Protein AF-A0A1H5F225-F1 (afdb_monomer_lite)

Foldseek 3Di:
DEPVVVVVCLVPPLLPAELVVLVVNQVVWWDFDQWWKWQAPDTGHSPPPLSLLSLLLVCVVVVHFLSSSLSNNHCCNPPVPPVCVPDPPPVNSVSCVPQPCVRMDTPDNGTDTDD

Sequence (115 aa):
MTLESFIKKLKNTPSQIVFSETISTIEALYNFNASAFTNGNLQNSKTENLGSSKVLAFGMKQQFTKEETLACFGQYYFKDVLENPNGTDHQNIRNFMNTGFEGVSFEDEVLTKKN

pLDDT: mean 97.61, std 2.46, range [78.12, 98.88]

Secondary structure (DSSP, 8-state):
--HHHHHHHHHH-GGG--HHHHHHHHHHHEEE----EEETTEEE-TTS-HHHHHHHHHHHHHT--HHHHHHTTTHIIIIIITS-TT--S-HHHHHHHHHGGGGEEESS--EEE--

Structure (mmCIF, N/CA/C/O backbone):
data_AF-A0A1H5F225-F1
#
_entry.id   AF-A0A1H5F225-F1
#
loop_
_atom_site.group_PDB
_atom_site.id
_atom_site.type_symbol
_atom_site.label_atom_id
_atom_site.label_alt_id
_atom_site.label_comp_id
_atom_site.label_asym_id
_atom_site.label_entity_id
_atom_site.label_seq_id
_atom_site.pdbx_PDB_ins_code
_atom_site.Cartn_x
_atom_site.Cartn_y
_atom_site.Cartn_z
_atom_site.occupancy
_atom_site.B_iso_or_equiv
_atom_site.auth_seq_id
_atom_site.auth_comp_id
_atom_site.auth_asym_id
_atom_site.auth_atom_id
_atom_site.pdbx_PDB_model_num
ATOM 1 N N . MET A 1 1 ? -7.253 -7.816 12.743 1.00 83.44 1 MET A N 1
ATOM 2 C CA . MET A 1 1 ? -6.766 -7.134 13.966 1.00 83.44 1 MET A CA 1
ATOM 3 C C . MET A 1 1 ? -7.395 -5.745 14.047 1.00 83.44 1 MET A C 1
ATOM 5 O O . MET A 1 1 ? -7.959 -5.318 13.046 1.00 83.44 1 MET A O 1
ATOM 9 N N . THR A 1 2 ? -7.375 -5.059 15.195 1.00 94.56 2 THR A N 1
ATOM 10 C CA . THR A 1 2 ? -7.884 -3.672 15.260 1.00 94.56 2 THR A CA 1
ATOM 11 C C . THR A 1 2 ? -6.920 -2.726 14.542 1.00 94.56 2 THR A C 1
ATOM 13 O O . THR A 1 2 ? -5.721 -3.012 14.484 1.00 94.56 2 THR A O 1
ATOM 16 N N . LEU A 1 3 ? -7.413 -1.588 14.040 1.00 96.38 3 LEU A N 1
ATOM 17 C CA . LEU A 1 3 ? -6.567 -0.579 13.388 1.00 96.38 3 LEU A CA 1
ATOM 18 C C . LEU A 1 3 ? -5.412 -0.130 14.294 1.00 96.38 3 LEU A C 1
ATOM 20 O O . LEU A 1 3 ? -4.268 -0.080 13.858 1.00 96.38 3 LEU A O 1
ATOM 24 N N . GLU A 1 4 ? -5.698 0.132 15.569 1.00 97.44 4 GLU A N 1
ATOM 25 C CA . GLU A 1 4 ? -4.688 0.541 16.548 1.00 97.44 4 GLU A CA 1
ATOM 26 C C . GLU A 1 4 ? -3.589 -0.518 16.710 1.00 97.44 4 GLU A C 1
ATOM 28 O O . GLU A 1 4 ? -2.401 -0.200 16.649 1.00 97.44 4 GLU A O 1
ATOM 33 N N . SER A 1 5 ? -3.971 -1.793 16.852 1.00 97.31 5 SER A N 1
ATOM 34 C CA . SER A 1 5 ? -3.000 -2.885 16.970 1.00 97.31 5 SER A CA 1
ATOM 35 C C . SER A 1 5 ? -2.154 -3.054 15.703 1.00 97.31 5 SER A C 1
ATOM 37 O O . SER A 1 5 ? -0.952 -3.303 15.809 1.00 97.31 5 SER A O 1
ATOM 39 N N . PHE A 1 6 ? -2.751 -2.844 14.523 1.00 98.31 6 PHE A N 1
ATOM 40 C CA . PHE A 1 6 ? -2.040 -2.868 13.247 1.00 98.31 6 PHE A CA 1
ATOM 41 C C . PHE A 1 6 ? -1.015 -1.739 13.173 1.00 98.31 6 PHE A C 1
ATOM 43 O O . PHE A 1 6 ? 0.159 -2.003 12.938 1.00 98.31 6 PHE A O 1
ATOM 50 N N . ILE A 1 7 ? -1.424 -0.497 13.456 1.00 98.19 7 ILE A N 1
ATOM 51 C CA . ILE A 1 7 ? -0.534 0.673 13.443 1.00 98.19 7 ILE A CA 1
ATOM 52 C C . ILE A 1 7 ? 0.604 0.497 14.453 1.00 98.19 7 ILE A C 1
ATOM 54 O O . ILE A 1 7 ? 1.759 0.786 14.145 1.00 98.19 7 ILE A O 1
ATOM 58 N N . LYS A 1 8 ? 0.313 -0.027 15.649 1.00 98.25 8 LYS A N 1
ATOM 59 C CA . LYS A 1 8 ? 1.341 -0.314 16.655 1.00 98.25 8 LYS A CA 1
ATOM 60 C C . LYS A 1 8 ? 2.358 -1.338 16.149 1.00 98.25 8 LYS A C 1
ATOM 62 O O . LYS A 1 8 ? 3.556 -1.148 16.354 1.00 98.25 8 LYS A O 1
ATOM 67 N N . LYS A 1 9 ? 1.906 -2.412 15.495 1.00 98.38 9 LYS A N 1
ATOM 68 C CA . LYS A 1 9 ? 2.795 -3.419 14.898 1.00 98.38 9 LYS A CA 1
ATOM 69 C C . LYS A 1 9 ? 3.606 -2.831 13.740 1.00 98.38 9 LYS A C 1
ATOM 71 O O . LYS A 1 9 ? 4.811 -3.054 13.687 1.00 98.38 9 LYS A O 1
ATOM 76 N N . LEU A 1 10 ? 2.969 -2.044 12.874 1.00 98.44 10 LEU A N 1
ATOM 77 C CA . LEU A 1 10 ? 3.597 -1.382 11.733 1.00 98.44 10 LEU A CA 1
ATOM 78 C C . LEU A 1 10 ? 4.741 -0.464 12.174 1.00 98.44 10 LEU A C 1
ATOM 80 O O . LEU A 1 10 ? 5.829 -0.535 11.616 1.00 98.44 10 LEU A O 1
ATOM 84 N N . LYS A 1 11 ? 4.521 0.348 13.214 1.00 97.88 11 LYS A N 1
ATOM 85 C CA . LYS A 1 11 ? 5.519 1.309 13.706 1.00 97.88 11 LYS A CA 1
ATOM 86 C C . LYS A 1 11 ? 6.665 0.666 14.482 1.00 97.88 11 LYS A C 1
ATOM 88 O O . LYS A 1 11 ? 7.797 1.120 14.378 1.00 97.88 11 LYS A O 1
ATOM 93 N N . ASN A 1 12 ? 6.387 -0.378 15.264 1.00 98.19 12 ASN A N 1
ATOM 94 C CA . ASN A 1 12 ? 7.396 -0.976 16.147 1.00 98.19 12 ASN A CA 1
ATOM 95 C C . ASN A 1 12 ? 8.162 -2.132 15.495 1.00 98.19 12 ASN A C 1
ATOM 97 O O . ASN A 1 12 ? 9.327 -2.358 15.805 1.00 98.19 12 ASN A O 1
ATOM 101 N N . THR A 1 13 ? 7.501 -2.896 14.628 1.00 98.00 13 THR A N 1
ATOM 102 C CA . THR A 1 13 ? 8.044 -4.115 14.017 1.00 98.00 13 THR A CA 1
ATOM 103 C C . THR A 1 13 ? 7.604 -4.227 12.549 1.00 98.00 13 THR A C 1
ATOM 105 O O . THR A 1 13 ? 6.921 -5.190 12.191 1.00 98.00 13 THR A O 1
ATOM 108 N N . PRO A 1 14 ? 7.955 -3.262 11.678 1.00 97.75 14 PRO A N 1
ATOM 109 C CA . PRO A 1 14 ? 7.451 -3.205 10.302 1.00 97.75 14 PRO A CA 1
ATOM 110 C C . PRO A 1 14 ? 7.780 -4.463 9.484 1.00 97.75 14 PRO A C 1
ATOM 112 O O . PRO A 1 14 ? 6.930 -4.954 8.749 1.00 97.75 14 PRO A O 1
ATOM 115 N N . SER A 1 15 ? 8.965 -5.052 9.672 1.00 97.12 15 SER A N 1
ATOM 116 C CA . SER A 1 15 ? 9.387 -6.286 8.987 1.00 97.12 15 SER A CA 1
ATOM 117 C C . SER A 1 15 ? 8.624 -7.548 9.410 1.00 97.12 15 SER A C 1
ATOM 119 O O . SER A 1 15 ? 8.763 -8.591 8.776 1.00 97.12 15 SER A O 1
ATOM 121 N N . GLN A 1 16 ? 7.815 -7.468 10.472 1.00 97.56 16 GLN A N 1
ATOM 122 C CA . GLN A 1 16 ? 6.952 -8.553 10.951 1.00 97.56 16 GLN A CA 1
ATOM 123 C C . GLN A 1 16 ? 5.521 -8.455 10.400 1.00 97.56 16 GLN A C 1
ATOM 125 O O . GLN A 1 16 ? 4.690 -9.314 10.708 1.00 97.56 16 GLN A O 1
ATOM 130 N N . ILE A 1 17 ? 5.194 -7.401 9.643 1.00 98.19 17 ILE A N 1
ATOM 131 C CA . ILE A 1 17 ? 3.911 -7.299 8.945 1.00 98.19 17 ILE A CA 1
ATOM 132 C C . ILE A 1 17 ? 3.869 -8.354 7.840 1.00 98.19 17 ILE A C 1
ATOM 134 O O . ILE A 1 17 ? 4.783 -8.460 7.024 1.00 98.19 17 ILE A O 1
ATOM 138 N N . VAL A 1 18 ? 2.786 -9.127 7.805 1.00 97.69 18 VAL A N 1
ATOM 139 C CA . VAL A 1 18 ? 2.510 -10.069 6.715 1.00 97.69 18 VAL A CA 1
ATOM 140 C C . VAL A 1 18 ? 1.424 -9.481 5.825 1.00 97.69 18 VAL A C 1
ATOM 142 O O . VAL A 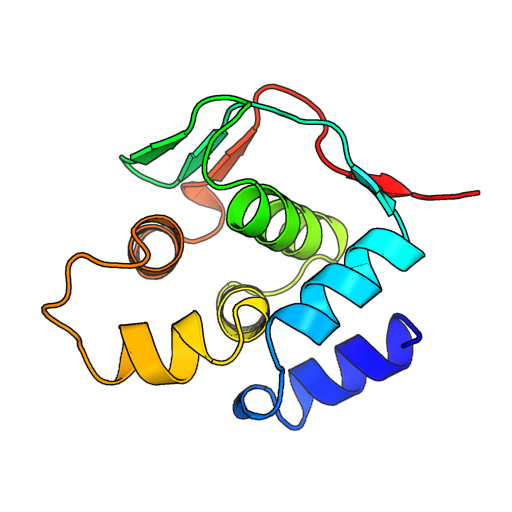1 18 ? 0.450 -8.912 6.316 1.00 97.69 18 VAL A O 1
ATOM 145 N N . PHE A 1 19 ? 1.546 -9.651 4.507 1.00 98.50 19 PHE A N 1
ATOM 146 C CA . PHE A 1 19 ? 0.611 -9.057 3.547 1.00 98.50 19 PHE A CA 1
ATOM 147 C C . PHE A 1 19 ? -0.862 -9.405 3.827 1.00 98.50 19 PHE A C 1
ATOM 149 O O . PHE A 1 19 ? -1.738 -8.545 3.740 1.00 98.50 19 PHE A O 1
ATOM 156 N N . SER A 1 20 ? -1.154 -10.652 4.210 1.00 98.25 20 SER A N 1
ATOM 157 C CA . SER A 1 20 ? -2.519 -11.077 4.539 1.00 98.25 20 SER A CA 1
ATOM 158 C C . SER A 1 20 ? -3.098 -10.354 5.757 1.00 98.25 20 SER A C 1
ATOM 160 O O . SER A 1 20 ? -4.309 -10.135 5.801 1.00 98.25 20 SER A O 1
ATOM 162 N N . GLU A 1 21 ? -2.274 -9.938 6.724 1.00 97.56 21 GLU A N 1
ATOM 163 C CA . GLU A 1 21 ? -2.728 -9.147 7.874 1.00 97.56 21 GLU A CA 1
ATOM 164 C C . GLU A 1 21 ? -3.153 -7.749 7.434 1.00 97.56 21 GLU A C 1
ATOM 166 O O . GLU A 1 21 ? -4.191 -7.257 7.884 1.00 97.56 21 GLU A O 1
ATOM 171 N N . THR A 1 22 ? -2.387 -7.131 6.529 1.00 98.56 22 THR A N 1
ATOM 172 C CA . THR A 1 22 ? -2.736 -5.846 5.916 1.00 98.56 22 THR A CA 1
ATOM 173 C C . THR A 1 22 ? -4.072 -5.953 5.193 1.00 98.56 22 THR A C 1
ATOM 175 O O . THR A 1 22 ? -4.993 -5.196 5.497 1.00 98.56 22 THR A O 1
ATOM 178 N N . ILE A 1 23 ? -4.221 -6.933 4.294 1.00 98.56 23 ILE A N 1
ATOM 179 C CA . ILE A 1 23 ? -5.465 -7.127 3.537 1.00 98.56 23 ILE A CA 1
ATOM 180 C C . ILE A 1 23 ? -6.650 -7.391 4.468 1.00 98.56 23 ILE A C 1
ATOM 182 O O . ILE A 1 23 ? -7.672 -6.721 4.348 1.00 98.56 23 ILE A O 1
ATOM 186 N N . SER A 1 24 ? -6.495 -8.278 5.453 1.00 98.25 24 SER A N 1
ATOM 187 C CA . SER A 1 24 ? -7.565 -8.580 6.414 1.00 98.25 24 SER A CA 1
ATOM 188 C C . SER A 1 24 ? -7.949 -7.358 7.253 1.00 98.25 24 SER A C 1
ATOM 190 O O . SER A 1 24 ? -9.115 -7.177 7.596 1.00 98.25 24 SER A O 1
ATOM 192 N N . THR A 1 25 ? -6.982 -6.502 7.597 1.00 98.31 25 THR A N 1
ATOM 193 C CA . THR A 1 25 ? -7.238 -5.257 8.338 1.00 98.31 25 THR A CA 1
ATOM 194 C C . THR A 1 25 ? -8.007 -4.259 7.478 1.00 98.31 25 THR A C 1
ATOM 196 O O . THR A 1 25 ? -8.985 -3.682 7.946 1.00 98.31 25 THR A O 1
ATOM 199 N N . ILE A 1 26 ? -7.625 -4.100 6.208 1.00 98.44 26 ILE A N 1
ATOM 200 C CA . ILE A 1 26 ? -8.348 -3.252 5.254 1.00 98.44 26 ILE A CA 1
ATOM 201 C C . ILE A 1 26 ? -9.782 -3.753 5.086 1.00 98.44 26 ILE A C 1
ATOM 203 O O . ILE A 1 26 ? -10.723 -2.980 5.235 1.00 98.44 26 ILE A O 1
ATOM 207 N N . GLU A 1 27 ? -9.964 -5.048 4.838 1.00 97.94 27 GLU A N 1
ATOM 208 C CA . GLU A 1 27 ? -11.280 -5.648 4.604 1.00 97.94 27 GLU A CA 1
ATOM 209 C C . GLU A 1 27 ? -12.177 -5.620 5.844 1.00 97.94 27 GLU A C 1
ATOM 211 O O . GLU A 1 27 ? -13.397 -5.540 5.713 1.00 97.94 27 GLU A O 1
ATOM 216 N N . ALA A 1 28 ? -11.611 -5.629 7.052 1.00 97.50 28 ALA A N 1
ATOM 217 C CA . ALA A 1 28 ? -12.381 -5.442 8.278 1.00 97.50 28 ALA A CA 1
ATOM 218 C C . ALA A 1 28 ? -12.895 -4.000 8.444 1.00 97.50 28 ALA A C 1
ATOM 220 O O . ALA A 1 28 ? -13.963 -3.798 9.016 1.00 97.50 28 ALA A O 1
ATOM 221 N N . LEU A 1 29 ? -12.158 -3.003 7.945 1.00 97.50 29 LEU A N 1
ATOM 222 C CA . LEU A 1 29 ? -12.412 -1.580 8.205 1.00 97.50 29 LEU A CA 1
ATOM 223 C C . LEU A 1 29 ? -13.096 -0.844 7.044 1.00 97.50 29 LEU A C 1
ATOM 225 O O . LEU A 1 29 ? -13.726 0.192 7.261 1.00 97.50 29 LEU A O 1
ATOM 229 N N . TYR A 1 30 ? -12.964 -1.354 5.820 1.00 98.38 30 TYR A N 1
ATOM 230 C CA . TYR A 1 30 ? -13.354 -0.661 4.596 1.00 98.38 30 TYR A CA 1
ATOM 231 C C . TYR A 1 30 ? -14.136 -1.562 3.645 1.00 98.38 30 TYR A C 1
ATOM 233 O O . TYR A 1 30 ? -13.898 -2.767 3.542 1.00 98.38 30 TYR A O 1
ATOM 241 N N . ASN A 1 31 ? -15.060 -0.948 2.913 1.00 98.38 31 ASN A N 1
ATOM 242 C CA . ASN A 1 31 ? -15.604 -1.484 1.677 1.00 98.38 31 ASN A CA 1
ATOM 243 C C . ASN A 1 31 ? -14.638 -1.130 0.541 1.00 98.38 31 ASN A C 1
ATOM 245 O O . ASN A 1 31 ? -14.227 0.025 0.422 1.00 98.38 31 ASN A O 1
ATOM 249 N N . PHE A 1 32 ? -14.264 -2.126 -0.261 1.00 98.25 32 PHE A N 1
ATOM 250 C CA . PHE A 1 32 ? -13.383 -1.948 -1.413 1.00 98.25 32 PHE A CA 1
ATOM 251 C C . PHE A 1 32 ? -14.205 -1.724 -2.681 1.00 98.25 32 PHE A C 1
ATOM 253 O O . PHE A 1 32 ? -15.093 -2.520 -2.987 1.00 98.25 32 PHE A O 1
ATOM 260 N N . ASN A 1 33 ? -13.860 -0.680 -3.424 1.00 97.44 33 ASN A N 1
ATOM 261 C CA . ASN A 1 33 ? -14.348 -0.407 -4.764 1.00 97.44 33 ASN A CA 1
ATOM 262 C C . ASN A 1 33 ? -13.176 -0.492 -5.752 1.00 97.44 33 ASN A C 1
ATOM 264 O O . ASN A 1 33 ? -12.118 0.100 -5.537 1.00 97.44 33 ASN A O 1
ATOM 268 N N . ALA A 1 34 ? -13.355 -1.264 -6.820 1.00 97.31 34 ALA A N 1
ATOM 269 C CA . ALA A 1 34 ? -12.330 -1.447 -7.836 1.00 97.31 34 ALA A CA 1
ATOM 270 C C . ALA A 1 34 ? -12.199 -0.178 -8.692 1.00 97.31 34 ALA A C 1
ATOM 272 O O . ALA A 1 34 ? -13.198 0.346 -9.174 1.00 97.31 34 ALA A O 1
ATOM 273 N N . SER A 1 35 ? -10.968 0.284 -8.895 1.00 98.00 35 SER A N 1
ATOM 274 C CA . SER A 1 35 ? -10.645 1.552 -9.555 1.00 98.00 35 SER A CA 1
ATOM 275 C C . SER A 1 35 ? -9.328 1.394 -10.308 1.00 98.00 35 SER A C 1
ATOM 277 O O . SER A 1 35 ? -8.420 0.707 -9.822 1.00 98.00 35 SER A O 1
ATOM 279 N N . ALA A 1 36 ? -9.233 1.977 -11.502 1.00 98.50 36 ALA A N 1
ATOM 280 C CA . ALA A 1 36 ? -7.960 2.069 -12.204 1.00 98.50 36 ALA A CA 1
ATOM 281 C C . ALA A 1 36 ? -7.054 3.093 -11.504 1.00 98.50 36 ALA A C 1
ATOM 283 O O . ALA A 1 36 ? -7.528 4.022 -10.843 1.00 98.50 36 ALA A O 1
ATOM 284 N N . PHE A 1 37 ? -5.738 2.897 -11.606 1.00 98.62 37 PHE A N 1
ATOM 285 C CA . PHE A 1 37 ? -4.788 3.786 -10.946 1.00 98.62 37 PHE A CA 1
ATOM 286 C C . PHE A 1 37 ? -3.421 3.827 -11.614 1.00 98.62 37 PHE A C 1
ATOM 288 O O . PHE A 1 37 ? -2.945 2.841 -12.189 1.00 98.62 37 PHE A O 1
ATOM 295 N N . THR A 1 38 ? -2.761 4.971 -11.480 1.00 98.62 38 THR A N 1
ATOM 296 C CA . THR A 1 38 ? -1.355 5.150 -11.834 1.00 98.62 38 THR A CA 1
ATOM 297 C C . THR A 1 38 ? -0.473 5.026 -10.599 1.00 98.62 38 THR A C 1
ATOM 299 O O . THR A 1 38 ? -0.900 5.298 -9.477 1.00 98.62 38 THR A O 1
ATOM 302 N N . ASN A 1 39 ? 0.760 4.571 -10.801 1.00 98.50 39 ASN A N 1
ATOM 303 C CA . ASN A 1 39 ? 1.805 4.516 -9.787 1.00 98.50 39 ASN A CA 1
ATOM 304 C C . ASN A 1 39 ? 3.156 4.772 -10.466 1.00 98.50 39 ASN A C 1
ATOM 306 O O . ASN A 1 39 ? 3.766 3.867 -11.039 1.00 98.50 39 ASN A O 1
ATOM 310 N N . GLY A 1 40 ? 3.570 6.036 -10.481 1.00 97.38 40 GLY A N 1
ATOM 311 C CA . GLY A 1 40 ? 4.655 6.513 -11.327 1.00 97.38 40 GLY A CA 1
ATOM 312 C C . G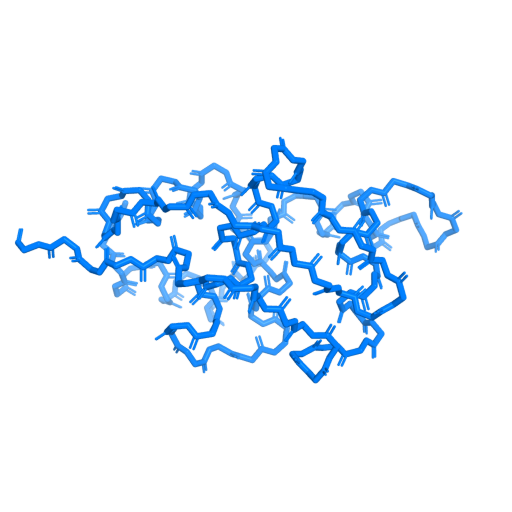LY A 1 40 ? 4.290 6.344 -12.801 1.00 97.38 40 GLY A C 1
ATOM 313 O O . GLY A 1 40 ? 3.250 6.820 -13.251 1.00 97.38 40 GLY A O 1
ATOM 314 N N . ASN A 1 41 ? 5.130 5.624 -13.544 1.00 94.81 41 ASN A N 1
ATOM 315 C CA . ASN A 1 41 ? 4.896 5.345 -14.965 1.00 94.81 41 ASN A CA 1
ATOM 316 C C . ASN A 1 41 ? 4.037 4.091 -15.202 1.00 94.81 41 ASN A C 1
ATOM 318 O O . ASN A 1 41 ? 3.725 3.770 -16.348 1.00 94.81 41 ASN A O 1
ATOM 322 N N . LEU A 1 42 ? 3.679 3.359 -14.142 1.00 97.94 42 LEU A N 1
ATOM 323 C CA . LEU A 1 42 ? 2.852 2.164 -14.246 1.00 97.94 42 LEU A CA 1
ATOM 324 C C . LEU A 1 42 ? 1.369 2.541 -14.256 1.00 97.94 42 LEU A C 1
ATOM 326 O O . LEU A 1 42 ? 0.892 3.230 -13.355 1.00 97.94 42 LEU A O 1
ATOM 330 N N . GLN A 1 43 ? 0.637 2.029 -15.242 1.00 98.25 43 GLN A N 1
ATOM 331 C CA . GLN A 1 43 ? -0.822 2.087 -15.297 1.00 98.25 43 GLN A CA 1
ATOM 332 C C . GLN A 1 43 ? -1.397 0.729 -14.902 1.00 98.25 43 GLN A C 1
ATOM 334 O O . GLN A 1 43 ? -0.897 -0.310 -15.331 1.00 98.25 43 GLN A O 1
ATOM 339 N N . ASN A 1 44 ? -2.447 0.739 -14.089 1.00 98.38 44 ASN A N 1
ATOM 340 C CA . ASN A 1 44 ? -3.145 -0.457 -13.641 1.00 98.38 44 ASN A CA 1
ATOM 341 C C . ASN A 1 44 ? -4.616 -0.329 -14.020 1.00 98.38 44 ASN A C 1
ATOM 343 O O . ASN A 1 44 ? -5.265 0.655 -13.655 1.00 98.38 44 ASN A O 1
ATOM 347 N N . SER A 1 45 ? -5.159 -1.328 -14.716 1.00 98.00 45 SER A N 1
ATOM 348 C CA . SER A 1 45 ? -6.598 -1.365 -14.971 1.00 98.00 45 SER A CA 1
ATOM 349 C C . SER A 1 45 ? -7.382 -1.658 -13.688 1.00 98.00 45 SER A C 1
ATOM 351 O O . SER A 1 45 ? -6.850 -2.190 -12.712 1.00 98.00 45 SER A O 1
ATOM 353 N N . LYS A 1 46 ? -8.692 -1.385 -13.708 1.00 96.81 46 LYS A N 1
ATOM 354 C CA . LYS A 1 46 ? -9.596 -1.617 -12.567 1.00 96.81 46 LYS A CA 1
ATOM 355 C C . LYS A 1 46 ? -9.613 -3.060 -12.039 1.00 96.81 46 LYS A C 1
ATOM 357 O O . LYS A 1 46 ? -10.110 -3.299 -10.946 1.00 96.81 46 LYS A O 1
ATOM 362 N N . THR A 1 47 ? -9.144 -4.032 -12.821 1.00 95.94 47 THR A N 1
ATOM 363 C CA . THR A 1 47 ? -9.132 -5.460 -12.461 1.00 95.94 47 THR A CA 1
ATOM 364 C C . THR A 1 47 ? -7.748 -5.989 -12.098 1.00 95.94 47 THR A C 1
ATOM 366 O O . THR A 1 47 ? -7.632 -7.129 -11.654 1.00 95.94 47 THR A O 1
ATOM 369 N N . GLU A 1 48 ? -6.696 -5.194 -12.273 1.00 96.12 48 GLU A N 1
ATOM 370 C CA . GLU A 1 48 ? -5.316 -5.612 -12.045 1.00 96.12 48 GLU A CA 1
ATOM 371 C C . GLU A 1 48 ? -4.790 -5.094 -10.712 1.00 96.12 48 GLU A C 1
ATOM 373 O O . GLU A 1 48 ? -5.187 -4.040 -10.221 1.00 96.12 48 GLU A O 1
ATOM 378 N N . ASN A 1 49 ? -3.857 -5.845 -10.122 1.00 97.38 49 ASN A N 1
ATOM 379 C CA . ASN A 1 49 ? -3.104 -5.409 -8.947 1.00 97.38 49 ASN A CA 1
ATOM 380 C C . ASN A 1 49 ? -3.994 -4.910 -7.792 1.00 97.38 49 ASN A C 1
ATOM 382 O O . ASN A 1 49 ? -3.629 -3.992 -7.056 1.00 97.38 49 ASN A O 1
ATOM 386 N N . LEU A 1 50 ? -5.150 -5.556 -7.595 1.00 98.06 50 LEU A N 1
ATOM 387 C CA . LEU A 1 50 ? -6.145 -5.181 -6.582 1.00 98.06 50 LEU A CA 1
ATOM 388 C C . LEU A 1 50 ? -5.554 -5.133 -5.166 1.00 98.06 50 LEU A C 1
ATOM 390 O O . LEU A 1 50 ? -5.943 -4.298 -4.354 1.00 98.06 50 LEU A O 1
ATOM 394 N N . GLY A 1 51 ? -4.582 -6.003 -4.873 1.00 98.31 51 GLY A N 1
ATOM 395 C CA . GLY A 1 51 ? -3.830 -5.965 -3.619 1.00 98.31 51 GLY A CA 1
ATOM 396 C C . GLY A 1 51 ? -3.042 -4.664 -3.445 1.00 98.31 51 GLY A C 1
ATOM 397 O O . GLY A 1 51 ? -3.133 -4.033 -2.396 1.00 98.31 51 GLY A O 1
ATOM 398 N N . SER A 1 52 ? -2.325 -4.220 -4.481 1.00 98.50 52 SER A N 1
ATOM 399 C CA . SER A 1 52 ? -1.615 -2.937 -4.472 1.00 98.50 52 SER A CA 1
ATOM 400 C C . SER A 1 52 ? -2.575 -1.758 -4.377 1.00 98.50 52 SER A C 1
ATOM 402 O O . SER A 1 52 ? -2.335 -0.869 -3.568 1.00 98.50 52 SER A O 1
ATOM 404 N N . SER A 1 53 ? -3.686 -1.788 -5.121 1.00 98.56 53 SER A N 1
ATOM 405 C CA . SER A 1 53 ? -4.742 -0.771 -5.039 1.00 98.56 53 SER A CA 1
ATOM 406 C C . SER A 1 53 ? -5.241 -0.600 -3.595 1.00 98.56 53 SER A C 1
ATOM 408 O O . SER A 1 53 ? -5.206 0.506 -3.053 1.00 98.56 53 SER A O 1
ATOM 410 N N . LYS A 1 54 ? -5.576 -1.709 -2.914 1.00 98.81 54 LYS A N 1
ATOM 411 C CA . LYS A 1 54 ? -5.975 -1.710 -1.495 1.00 98.81 54 LYS A CA 1
ATOM 412 C C . LYS A 1 54 ? -4.903 -1.105 -0.584 1.00 98.81 54 LYS A C 1
ATOM 414 O O . LYS A 1 54 ? -5.226 -0.243 0.228 1.00 98.81 54 LYS A O 1
ATOM 419 N N . VAL A 1 55 ? -3.647 -1.548 -0.692 1.00 98.81 55 VAL A N 1
ATOM 420 C CA . VAL A 1 55 ? -2.564 -1.098 0.205 1.00 98.81 55 VAL A CA 1
ATOM 421 C C . VAL A 1 55 ? -2.239 0.383 0.012 1.00 98.81 55 VAL A C 1
ATOM 423 O O . VAL A 1 55 ? -2.133 1.110 0.997 1.00 98.81 55 VAL A O 1
ATOM 426 N N . LEU A 1 56 ? -2.130 0.847 -1.234 1.00 98.81 56 LEU A N 1
ATOM 427 C CA . LEU A 1 56 ? -1.830 2.248 -1.538 1.00 98.81 56 LEU A CA 1
ATOM 428 C C . LEU A 1 56 ? -2.961 3.171 -1.066 1.00 98.81 56 LEU A C 1
ATOM 430 O O . LEU A 1 56 ? -2.702 4.164 -0.385 1.00 98.81 56 LEU A O 1
ATOM 434 N N . ALA A 1 57 ? -4.217 2.807 -1.342 1.00 98.75 57 ALA A N 1
ATOM 435 C CA . ALA A 1 57 ? -5.372 3.554 -0.854 1.00 98.75 57 ALA A CA 1
ATOM 436 C C . ALA A 1 57 ? -5.451 3.555 0.681 1.00 98.75 57 ALA A C 1
ATOM 438 O O . ALA A 1 57 ? -5.798 4.570 1.286 1.00 98.75 57 ALA A O 1
ATOM 439 N N . PHE A 1 58 ? -5.105 2.440 1.331 1.00 98.75 58 PHE A N 1
ATOM 440 C CA . PHE A 1 58 ? -5.065 2.358 2.788 1.00 98.75 58 PHE A CA 1
ATOM 441 C C . PHE A 1 58 ? -3.991 3.273 3.380 1.00 98.75 58 PHE A C 1
ATOM 443 O O . PHE A 1 58 ? -4.293 4.021 4.309 1.00 98.75 58 PHE A O 1
ATOM 450 N N . GLY A 1 59 ? -2.788 3.287 2.798 1.00 98.69 59 GLY A N 1
ATOM 451 C CA . GLY A 1 59 ? -1.718 4.210 3.179 1.00 98.69 59 GLY A CA 1
ATOM 452 C C . GLY A 1 59 ? -2.156 5.673 3.098 1.00 98.69 59 GLY A C 1
ATOM 453 O O . GLY A 1 59 ? -1.971 6.419 4.057 1.00 98.69 59 GLY A O 1
ATOM 454 N N . MET A 1 60 ? -2.845 6.058 2.017 1.00 98.38 60 MET A N 1
ATOM 455 C CA . MET A 1 60 ? -3.417 7.404 1.875 1.00 98.38 60 MET A CA 1
ATOM 456 C C . MET A 1 60 ? -4.479 7.705 2.944 1.00 98.38 60 MET A C 1
ATOM 458 O O . MET A 1 60 ? -4.423 8.745 3.597 1.00 98.38 60 MET A O 1
ATOM 462 N N . LYS A 1 61 ? -5.444 6.798 3.162 1.00 97.81 61 LYS A N 1
ATOM 463 C CA . LYS A 1 61 ? -6.536 6.994 4.138 1.00 97.81 61 LYS A CA 1
ATOM 464 C C . LYS A 1 61 ? -6.031 7.107 5.576 1.00 97.81 61 LYS A C 1
ATOM 466 O O . LYS A 1 61 ? -6.647 7.815 6.368 1.00 97.81 61 LYS A O 1
ATOM 471 N N . GLN A 1 62 ? -4.949 6.408 5.908 1.00 98.06 62 GLN A N 1
ATOM 472 C CA . GLN A 1 62 ? -4.331 6.445 7.234 1.00 98.06 62 GLN A CA 1
ATOM 473 C C . GLN A 1 62 ? -3.242 7.511 7.380 1.00 98.06 62 GLN A C 1
ATOM 475 O O . GLN A 1 62 ? -2.703 7.663 8.473 1.00 98.06 62 GLN A O 1
ATOM 480 N N . GLN A 1 63 ? -2.930 8.248 6.308 1.00 98.00 63 GLN A N 1
ATOM 481 C CA . GLN A 1 63 ? -1.839 9.228 6.272 1.00 98.00 63 GLN A CA 1
ATOM 482 C C . GLN A 1 63 ? -0.490 8.615 6.675 1.00 98.00 63 GLN A C 1
ATOM 484 O O . GLN A 1 63 ? 0.301 9.222 7.397 1.00 98.00 63 GLN A O 1
ATOM 489 N N . PHE A 1 64 ? -0.245 7.384 6.231 1.00 98.62 64 PHE A N 1
ATOM 490 C CA . PHE A 1 64 ? 1.028 6.712 6.453 1.00 98.62 64 PHE A CA 1
ATOM 491 C C . PHE A 1 64 ? 2.148 7.372 5.662 1.00 98.62 64 PHE A C 1
ATOM 493 O O . PHE A 1 64 ? 1.925 7.979 4.613 1.00 98.62 64 PHE A O 1
ATOM 500 N N . THR A 1 65 ? 3.378 7.197 6.136 1.00 98.75 65 THR A N 1
ATOM 501 C CA . THR A 1 65 ? 4.551 7.528 5.330 1.00 98.75 65 THR A CA 1
ATOM 502 C C . THR A 1 65 ? 4.707 6.549 4.165 1.00 98.75 65 THR A C 1
ATOM 504 O O . THR A 1 65 ? 4.056 5.496 4.078 1.00 98.75 65 THR A O 1
ATOM 507 N N . LYS A 1 66 ? 5.613 6.889 3.247 1.00 98.62 66 LYS A N 1
ATOM 508 C CA . LYS A 1 66 ? 6.016 6.006 2.153 1.00 98.62 66 LYS A CA 1
ATOM 509 C C . LYS A 1 66 ? 6.550 4.675 2.689 1.00 98.62 66 LYS A C 1
ATOM 511 O O . LYS A 1 66 ? 6.145 3.618 2.216 1.00 98.62 66 LYS A O 1
ATOM 516 N N . GLU A 1 67 ? 7.406 4.716 3.703 1.00 98.62 67 GLU A N 1
ATOM 517 C CA . GLU A 1 67 ? 8.043 3.544 4.310 1.00 98.62 67 GLU A CA 1
ATOM 518 C C . GLU A 1 67 ? 7.027 2.673 5.053 1.00 98.62 67 GLU A C 1
ATOM 520 O O . GLU A 1 67 ? 7.047 1.451 4.919 1.00 98.62 67 GLU A O 1
ATOM 525 N N . GLU A 1 68 ? 6.095 3.290 5.783 1.00 98.81 68 GLU A N 1
ATOM 526 C CA . GLU A 1 68 ? 4.986 2.591 6.440 1.00 98.81 68 GLU A CA 1
ATOM 527 C C . GLU A 1 68 ? 4.086 1.886 5.410 1.00 98.81 68 GLU A C 1
ATOM 529 O O . GLU A 1 68 ? 3.705 0.728 5.584 1.00 98.81 68 GLU A O 1
ATOM 534 N N . THR A 1 69 ? 3.798 2.538 4.285 1.00 98.88 69 THR A N 1
ATOM 535 C CA . THR A 1 69 ? 2.991 1.944 3.207 1.00 98.88 69 THR A CA 1
ATOM 536 C C . THR A 1 69 ? 3.737 0.821 2.485 1.00 98.88 69 THR A C 1
ATOM 538 O O . THR A 1 69 ? 3.143 -0.211 2.180 1.00 98.88 69 THR A O 1
ATOM 541 N N . LEU A 1 70 ? 5.049 0.960 2.269 1.00 98.88 70 LEU A N 1
ATOM 542 C CA . LEU A 1 70 ? 5.889 -0.119 1.740 1.00 98.88 70 LEU A CA 1
ATOM 543 C C . LEU A 1 70 ? 5.904 -1.329 2.683 1.00 98.88 70 LEU A C 1
ATOM 545 O O . LEU A 1 70 ? 5.705 -2.459 2.241 1.00 98.88 70 LEU A O 1
ATOM 549 N N . ALA A 1 71 ? 6.039 -1.101 3.990 1.00 98.81 71 ALA A N 1
ATOM 550 C CA . ALA A 1 71 ? 5.992 -2.165 4.988 1.00 98.81 71 ALA A CA 1
ATOM 551 C C . ALA A 1 71 ? 4.638 -2.899 5.018 1.00 98.81 71 ALA A C 1
ATOM 553 O O . ALA A 1 71 ? 4.599 -4.096 5.300 1.00 98.81 71 ALA A O 1
ATOM 554 N N . CYS A 1 72 ? 3.537 -2.237 4.647 1.00 98.81 72 CYS A N 1
ATOM 555 C CA . CYS A 1 72 ? 2.222 -2.873 4.526 1.00 98.81 72 CYS A CA 1
ATOM 556 C C . CYS A 1 72 ? 2.160 -3.961 3.433 1.00 98.81 72 CYS A C 1
ATOM 558 O O . CYS A 1 72 ? 1.294 -4.836 3.503 1.00 98.81 72 CYS A O 1
ATOM 560 N N . PHE A 1 73 ? 3.083 -3.971 2.462 1.00 98.75 73 PHE A N 1
ATOM 561 C CA . PHE A 1 73 ? 3.226 -5.080 1.508 1.00 98.75 73 PHE A CA 1
ATOM 562 C C . PHE A 1 73 ? 3.868 -6.340 2.121 1.00 98.75 73 PHE A C 1
ATOM 564 O O . PHE A 1 73 ? 3.868 -7.399 1.490 1.00 98.75 73 PHE A O 1
ATOM 571 N N . GLY A 1 74 ? 4.383 -6.252 3.351 1.00 98.56 74 GLY A N 1
ATOM 572 C CA . GLY A 1 74 ? 4.914 -7.374 4.116 1.00 98.56 74 GLY A CA 1
ATOM 573 C C . GLY A 1 74 ? 6.055 -8.092 3.403 1.00 98.56 74 GLY A C 1
ATOM 574 O O . GLY A 1 74 ? 7.006 -7.464 2.934 1.00 98.56 74 GLY A O 1
ATOM 575 N N . GLN A 1 75 ? 5.952 -9.420 3.299 1.00 98.38 75 GLN A N 1
ATOM 576 C CA . GLN A 1 75 ? 6.998 -10.253 2.706 1.00 98.38 75 GLN A CA 1
ATOM 577 C C . GLN A 1 75 ? 7.330 -9.883 1.251 1.00 98.38 75 GLN A C 1
ATOM 579 O O . GLN A 1 75 ? 8.486 -10.012 0.869 1.00 98.38 75 GLN A O 1
ATOM 584 N N . TYR A 1 76 ? 6.376 -9.361 0.470 1.00 98.56 76 TYR A N 1
ATOM 585 C CA . TYR A 1 76 ? 6.641 -8.951 -0.915 1.00 98.56 76 TYR A CA 1
ATOM 586 C C . TYR A 1 76 ? 7.580 -7.744 -0.995 1.00 98.56 76 TYR A C 1
ATOM 588 O O . TYR A 1 76 ? 8.399 -7.652 -1.900 1.00 98.56 76 TYR A O 1
ATOM 596 N N . TYR A 1 77 ? 7.500 -6.824 -0.032 1.00 98.62 77 TYR A N 1
ATOM 597 C CA . TYR A 1 77 ? 8.453 -5.722 0.041 1.00 98.62 77 TYR A CA 1
ATOM 598 C C . TYR A 1 77 ? 9.776 -6.186 0.653 1.00 98.62 77 TYR A C 1
ATOM 600 O O . TYR A 1 77 ? 10.821 -6.061 0.022 1.00 98.62 77 TYR A O 1
ATOM 608 N N . PHE A 1 78 ? 9.734 -6.757 1.860 1.00 98.25 78 PHE A N 1
ATOM 609 C CA . PHE A 1 78 ? 10.951 -7.035 2.625 1.00 98.25 78 PHE A CA 1
ATOM 610 C C . PHE A 1 78 ? 11.816 -8.164 2.066 1.00 98.25 78 PHE A C 1
ATOM 612 O O . PHE A 1 78 ? 13.024 -8.113 2.263 1.00 98.25 78 PHE A O 1
ATOM 619 N N . LYS A 1 79 ? 11.221 -9.164 1.407 1.00 97.12 79 LYS A N 1
ATOM 620 C CA . LYS A 1 79 ? 11.954 -10.301 0.841 1.00 97.12 79 LYS A CA 1
ATOM 621 C C . LYS A 1 79 ? 12.065 -10.149 -0.665 1.00 97.12 79 LYS A C 1
ATOM 623 O O . LYS A 1 79 ? 13.137 -9.840 -1.168 1.00 97.12 79 LYS A O 1
ATOM 628 N N . ASP A 1 80 ? 10.945 -10.270 -1.371 1.00 98.12 80 ASP A N 1
ATOM 629 C CA . ASP A 1 80 ? 10.956 -10.375 -2.831 1.00 98.12 80 ASP A CA 1
ATOM 630 C C . ASP A 1 80 ? 11.564 -9.135 -3.505 1.00 98.12 80 ASP A C 1
ATOM 632 O O . ASP A 1 80 ? 12.351 -9.267 -4.437 1.00 98.12 80 ASP A O 1
ATOM 636 N N . VAL A 1 81 ? 11.258 -7.924 -3.023 1.00 98.19 81 VAL A N 1
ATOM 637 C CA . VAL A 1 81 ? 11.768 -6.687 -3.634 1.00 98.19 81 VAL A CA 1
ATOM 638 C C . VAL A 1 81 ? 13.125 -6.259 -3.078 1.00 98.19 81 VAL A C 1
ATOM 640 O O . VAL A 1 81 ? 14.040 -6.009 -3.866 1.00 98.19 81 VAL A O 1
ATOM 643 N N . LEU A 1 82 ? 13.278 -6.155 -1.752 1.00 97.88 82 LEU A N 1
ATOM 644 C CA . LEU A 1 82 ? 14.519 -5.645 -1.152 1.00 97.88 82 LEU A CA 1
ATOM 645 C C . LEU A 1 82 ? 15.708 -6.6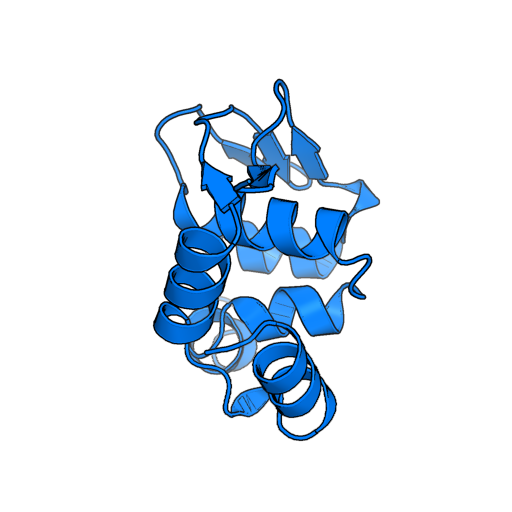02 -1.307 1.00 97.88 82 LEU A C 1
ATOM 647 O O . LEU A 1 82 ? 16.829 -6.131 -1.498 1.00 97.88 82 LEU A O 1
ATOM 651 N N . GLU A 1 83 ? 15.492 -7.920 -1.263 1.00 97.88 83 GLU A N 1
ATOM 652 C CA . GLU A 1 83 ? 16.573 -8.902 -1.445 1.00 97.88 83 GLU A CA 1
ATOM 653 C C . GLU A 1 83 ? 16.885 -9.158 -2.932 1.00 97.88 83 GLU A C 1
ATOM 655 O O . GLU A 1 83 ? 17.918 -9.743 -3.255 1.00 97.88 83 GLU A O 1
ATOM 660 N N . ASN A 1 84 ? 16.040 -8.672 -3.852 1.00 97.31 84 ASN A N 1
ATOM 661 C CA . ASN A 1 84 ? 16.241 -8.772 -5.297 1.00 97.31 84 ASN A CA 1
ATOM 662 C C . ASN A 1 84 ? 16.168 -7.388 -5.979 1.00 97.31 84 ASN A C 1
ATOM 664 O O . ASN A 1 84 ? 15.181 -7.061 -6.654 1.00 97.31 84 ASN A O 1
ATOM 668 N N . PRO A 1 85 ? 17.214 -6.551 -5.852 1.00 94.50 85 PRO A N 1
ATOM 669 C CA . PRO A 1 85 ? 17.199 -5.176 -6.359 1.00 94.50 85 PRO A CA 1
ATOM 670 C C . PRO A 1 85 ? 17.044 -5.082 -7.885 1.00 94.50 85 PRO A C 1
ATOM 672 O O . PRO A 1 85 ? 16.482 -4.107 -8.376 1.00 94.50 85 PRO A O 1
ATOM 675 N N . ASN A 1 86 ? 17.470 -6.109 -8.627 1.00 94.56 86 ASN A N 1
ATOM 676 C CA . ASN A 1 86 ? 17.384 -6.163 -10.091 1.00 94.56 86 ASN A CA 1
ATOM 677 C C . ASN A 1 86 ? 16.146 -6.929 -10.601 1.00 94.56 86 ASN A C 1
ATOM 679 O O . ASN A 1 86 ? 16.047 -7.216 -11.794 1.00 94.56 86 ASN A O 1
ATOM 683 N N . GLY A 1 87 ? 15.226 -7.305 -9.708 1.00 94.88 87 GLY A N 1
ATOM 684 C CA . GLY A 1 87 ? 14.010 -8.030 -10.062 1.00 94.88 87 GLY A CA 1
ATOM 685 C C . GLY A 1 87 ? 13.005 -7.187 -10.849 1.00 94.88 87 GLY A C 1
ATOM 686 O O . GLY A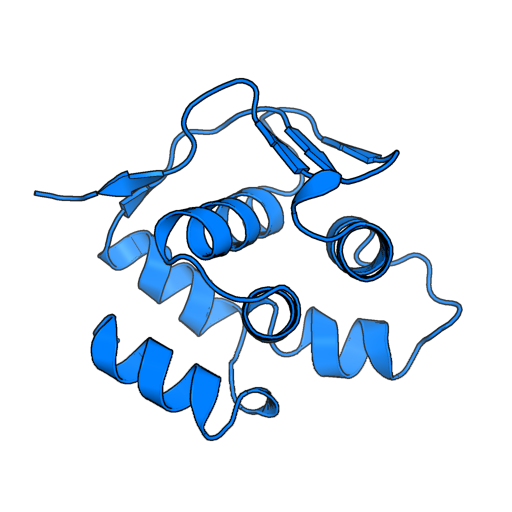 1 87 ? 12.980 -5.958 -10.773 1.00 94.88 87 GLY A O 1
ATOM 687 N N . THR A 1 88 ? 12.146 -7.875 -11.599 1.00 95.25 88 THR A N 1
ATOM 688 C CA . THR A 1 88 ? 11.051 -7.286 -12.390 1.00 95.25 88 THR A CA 1
ATOM 689 C C . THR A 1 88 ? 9.666 -7.696 -11.880 1.00 95.25 88 THR A C 1
ATOM 691 O O . THR A 1 88 ? 8.646 -7.386 -12.493 1.00 95.25 88 THR A O 1
ATOM 694 N N . ASP A 1 89 ? 9.607 -8.364 -10.736 1.00 96.38 89 ASP A N 1
ATOM 695 C CA . ASP A 1 89 ? 8.397 -8.662 -9.981 1.00 96.38 89 ASP A CA 1
ATOM 696 C C . ASP A 1 89 ? 7.874 -7.430 -9.225 1.00 96.38 89 ASP A C 1
ATOM 698 O O . ASP A 1 89 ? 8.562 -6.419 -9.079 1.00 96.38 89 ASP A O 1
ATOM 702 N N . HIS A 1 90 ? 6.627 -7.508 -8.751 1.00 97.38 90 HIS A N 1
ATOM 703 C CA . HIS A 1 90 ? 6.015 -6.510 -7.862 1.00 97.38 90 HIS A CA 1
ATOM 704 C C . HIS A 1 90 ? 6.163 -5.053 -8.333 1.00 97.38 90 HIS A C 1
ATOM 706 O O . HIS A 1 90 ? 6.513 -4.159 -7.559 1.00 97.38 90 HIS A O 1
ATOM 712 N N . GLN A 1 91 ? 5.862 -4.792 -9.608 1.00 98.12 91 GLN A N 1
ATOM 713 C CA . GLN A 1 91 ? 6.079 -3.488 -10.252 1.00 98.12 91 GLN A CA 1
ATOM 714 C C . GLN A 1 91 ? 5.464 -2.301 -9.495 1.00 98.12 91 GLN A C 1
ATOM 716 O O . GLN A 1 91 ? 6.061 -1.227 -9.464 1.00 98.12 91 GLN A O 1
ATOM 721 N N . ASN A 1 92 ? 4.322 -2.482 -8.823 1.00 98.50 92 ASN A N 1
ATOM 722 C CA . ASN A 1 92 ? 3.733 -1.434 -7.985 1.00 98.50 92 ASN A CA 1
ATOM 723 C C . ASN A 1 92 ? 4.590 -1.087 -6.758 1.00 98.50 92 ASN A C 1
ATOM 725 O O . ASN A 1 92 ? 4.727 0.088 -6.428 1.00 98.50 92 ASN A O 1
ATOM 729 N N . ILE A 1 93 ? 5.190 -2.076 -6.094 1.00 98.56 93 ILE A N 1
ATOM 730 C CA . ILE A 1 93 ? 6.078 -1.828 -4.949 1.00 98.56 93 ILE A CA 1
ATOM 731 C C . ILE A 1 93 ? 7.314 -1.070 -5.436 1.00 98.56 93 ILE A C 1
ATOM 733 O O . ILE A 1 93 ? 7.656 -0.026 -4.888 1.00 98.56 93 ILE A O 1
ATOM 737 N N . ARG A 1 94 ? 7.934 -1.544 -6.524 1.00 98.38 94 ARG A N 1
ATOM 738 C CA . ARG A 1 94 ? 9.146 -0.941 -7.098 1.00 98.38 94 ARG A CA 1
ATOM 739 C C . ARG A 1 94 ? 8.917 0.488 -7.599 1.00 98.38 94 ARG A C 1
ATOM 741 O O . ARG A 1 94 ? 9.736 1.360 -7.329 1.00 98.38 94 ARG A O 1
ATOM 748 N N . ASN A 1 95 ? 7.800 0.759 -8.277 1.00 98.31 95 ASN A N 1
ATOM 749 C CA . ASN A 1 95 ? 7.456 2.126 -8.687 1.00 98.31 95 ASN A CA 1
ATOM 750 C C . ASN A 1 95 ? 7.210 3.023 -7.470 1.00 98.31 95 ASN A C 1
ATOM 752 O O . ASN A 1 95 ? 7.788 4.106 -7.383 1.00 98.31 95 ASN A O 1
ATOM 756 N N . PHE A 1 96 ? 6.455 2.537 -6.481 1.00 98.69 96 PHE A N 1
ATOM 757 C CA . PHE A 1 96 ? 6.154 3.311 -5.280 1.00 98.69 96 PHE A CA 1
ATOM 758 C C . PHE A 1 96 ? 7.410 3.621 -4.450 1.00 98.69 96 PHE A C 1
ATOM 760 O O . PHE A 1 96 ? 7.520 4.711 -3.892 1.00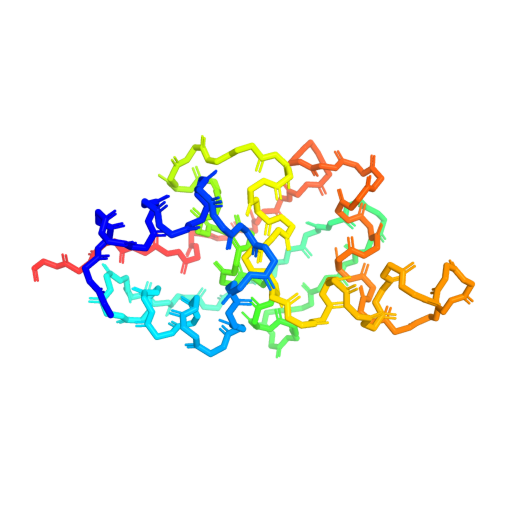 98.69 96 PHE A O 1
ATOM 767 N N . MET A 1 97 ? 8.409 2.729 -4.424 1.00 98.19 97 MET A N 1
ATOM 768 C CA . MET A 1 97 ? 9.728 3.006 -3.835 1.00 98.19 97 MET A CA 1
ATOM 769 C C . MET A 1 97 ? 10.441 4.196 -4.484 1.00 98.19 97 MET A C 1
ATOM 771 O O . MET A 1 97 ? 11.216 4.865 -3.804 1.00 98.19 97 MET A O 1
ATOM 775 N N . ASN A 1 98 ? 10.173 4.503 -5.751 1.00 97.62 98 ASN A N 1
ATOM 776 C CA . ASN A 1 98 ? 10.790 5.631 -6.446 1.00 97.62 98 ASN A CA 1
ATOM 777 C C . ASN A 1 98 ? 9.962 6.905 -6.275 1.00 97.62 98 ASN A C 1
ATOM 779 O O . ASN A 1 98 ? 10.485 7.918 -5.819 1.00 97.62 98 ASN A O 1
ATOM 783 N N . THR A 1 99 ? 8.663 6.846 -6.565 1.00 98.06 99 THR A N 1
ATOM 784 C CA . THR A 1 99 ? 7.815 8.045 -6.672 1.00 98.06 99 THR A 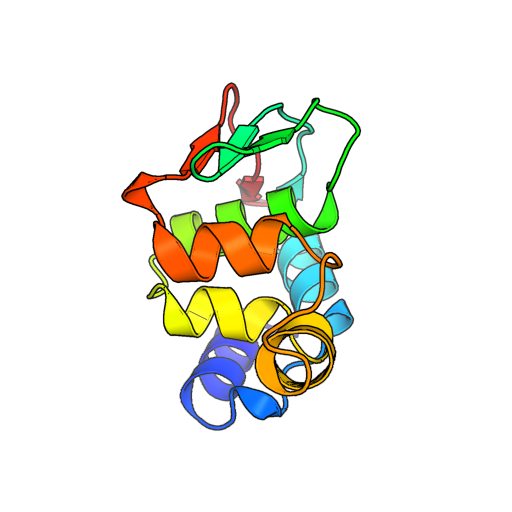CA 1
ATOM 785 C C . THR A 1 99 ? 7.038 8.382 -5.403 1.00 98.06 99 THR A C 1
ATOM 787 O O . THR A 1 99 ? 6.589 9.511 -5.243 1.00 98.06 99 THR A O 1
ATOM 790 N N . GLY A 1 100 ? 6.852 7.423 -4.492 1.00 98.38 100 GLY A N 1
ATOM 791 C CA . GLY A 1 100 ? 5.962 7.589 -3.343 1.00 98.38 100 GLY A CA 1
ATOM 792 C C . GLY A 1 100 ? 4.532 7.952 -3.759 1.00 98.38 100 GLY A C 1
ATOM 793 O O . GLY A 1 100 ? 4.098 7.654 -4.875 1.00 98.38 100 GLY A O 1
ATOM 794 N N . PHE A 1 101 ? 3.799 8.608 -2.856 1.00 98.38 101 PHE A N 1
ATOM 795 C CA . PHE A 1 101 ? 2.402 8.993 -3.084 1.00 98.38 101 PHE A CA 1
ATOM 796 C C . PHE A 1 101 ? 2.212 10.017 -4.203 1.00 98.38 101 PHE A C 1
ATOM 798 O O . PHE A 1 101 ? 1.152 10.019 -4.816 1.00 98.38 101 PHE A O 1
ATOM 805 N N . GLU A 1 102 ? 3.220 10.834 -4.514 1.00 97.81 102 GLU A N 1
ATOM 806 C CA . GLU A 1 102 ? 3.156 11.800 -5.622 1.00 97.81 102 GLU A CA 1
ATOM 807 C C . GLU A 1 102 ? 2.973 11.113 -6.982 1.00 97.81 102 GLU A C 1
ATOM 809 O O . GLU A 1 102 ? 2.394 11.689 -7.897 1.00 97.81 102 GLU A O 1
ATOM 814 N N . GLY A 1 103 ? 3.431 9.863 -7.109 1.00 97.81 103 GLY A N 1
ATOM 815 C CA . GLY A 1 103 ? 3.216 9.058 -8.308 1.00 97.81 103 GLY A CA 1
ATOM 816 C C . GLY A 1 103 ? 1.885 8.310 -8.337 1.00 97.81 103 GLY A C 1
ATOM 817 O O . GLY A 1 103 ? 1.602 7.676 -9.349 1.00 97.81 103 GLY A O 1
ATOM 818 N N . VAL A 1 104 ? 1.094 8.320 -7.259 1.00 98.50 104 VAL A N 1
ATOM 819 C CA . VAL A 1 104 ? -0.127 7.512 -7.162 1.00 98.50 104 VAL A CA 1
ATOM 820 C C . VAL A 1 104 ? -1.363 8.369 -7.398 1.00 98.50 104 VAL A C 1
ATOM 822 O O . VAL A 1 104 ? -1.620 9.318 -6.661 1.00 98.50 104 VAL A O 1
ATOM 825 N N . SER A 1 105 ? -2.175 7.990 -8.383 1.00 98.44 105 SER A N 1
ATOM 826 C CA . SER A 1 105 ? -3.463 8.629 -8.659 1.00 98.44 105 SER A CA 1
ATOM 827 C C . SER A 1 105 ? -4.523 7.578 -8.962 1.00 98.44 105 SER A C 1
ATOM 829 O O . SER A 1 105 ? -4.285 6.673 -9.758 1.00 98.44 105 SER A O 1
ATOM 831 N N . PHE A 1 106 ? -5.681 7.689 -8.315 1.00 98.50 106 PHE A N 1
ATOM 832 C CA . PHE A 1 106 ? -6.833 6.811 -8.522 1.00 98.50 106 PHE A CA 1
ATOM 833 C C . PHE A 1 106 ? -7.907 7.543 -9.325 1.00 98.50 106 PHE A C 1
ATOM 835 O O . PHE A 1 106 ? -8.140 8.727 -9.081 1.00 98.50 106 PHE A O 1
ATOM 842 N N . GLU A 1 107 ? -8.577 6.839 -10.239 1.00 98.25 107 GLU A N 1
ATOM 843 C CA . GLU A 1 107 ? -9.708 7.406 -10.991 1.00 98.25 107 GLU A CA 1
ATOM 844 C C . GLU A 1 107 ? -10.947 7.586 -10.097 1.00 98.25 107 GLU A C 1
ATOM 846 O O . GLU A 1 107 ? -11.590 8.633 -10.124 1.00 98.25 107 GLU A O 1
ATOM 851 N N . ASP A 1 108 ? -11.225 6.596 -9.247 1.00 97.69 108 ASP A N 1
ATOM 852 C CA . ASP A 1 108 ? -12.351 6.572 -8.306 1.00 97.69 108 ASP A CA 1
ATOM 853 C C . ASP A 1 108 ? -11.912 6.374 -6.844 1.00 97.69 108 ASP A C 1
ATOM 855 O O . ASP A 1 108 ? -10.808 5.895 -6.560 1.00 97.69 108 ASP A O 1
ATOM 859 N N . GLU A 1 109 ? -12.814 6.651 -5.891 1.00 97.25 109 GLU A N 1
ATOM 860 C CA . GLU A 1 109 ? -12.603 6.300 -4.481 1.00 97.25 109 GLU A CA 1
ATOM 861 C C . GLU A 1 109 ? -12.521 4.771 -4.302 1.00 97.25 109 GLU A C 1
ATOM 863 O O . GLU A 1 109 ? -13.464 4.037 -4.600 1.00 97.25 109 GLU A O 1
ATOM 868 N N . VAL A 1 110 ? -11.382 4.297 -3.784 1.00 98.12 110 VAL A N 1
ATOM 869 C CA . VAL A 1 110 ? -11.065 2.862 -3.633 1.00 98.12 110 VAL A CA 1
ATOM 870 C C . VAL A 1 110 ? -11.571 2.272 -2.318 1.00 98.12 110 VAL A C 1
ATOM 872 O O . VAL A 1 110 ? -11.966 1.109 -2.261 1.00 98.12 110 VAL A O 1
ATOM 875 N N . LEU A 1 111 ? -11.499 3.045 -1.230 1.00 98.44 111 LEU A N 1
ATOM 876 C CA . LEU A 1 111 ? -11.819 2.582 0.120 1.00 98.44 111 LEU A CA 1
ATOM 877 C C . LEU A 1 111 ? -12.796 3.534 0.800 1.00 98.44 111 LEU A C 1
ATOM 879 O O . LEU A 1 111 ? -12.455 4.682 1.090 1.00 98.44 111 LEU A O 1
ATOM 883 N N . THR A 1 112 ? -13.960 3.010 1.167 1.00 98.12 112 THR A N 1
ATOM 884 C CA . THR A 1 112 ? -14.964 3.727 1.963 1.00 98.12 112 THR A CA 1
ATOM 885 C C . THR A 1 112 ? -15.103 3.037 3.315 1.00 98.12 112 THR A C 1
ATOM 887 O O . THR A 1 112 ? -15.200 1.811 3.383 1.00 98.12 112 THR A O 1
ATOM 890 N N . LYS A 1 113 ? -15.055 3.795 4.416 1.00 97.19 113 LYS A N 1
ATOM 891 C CA . LYS A 1 113 ? -15.088 3.226 5.773 1.00 97.19 113 LYS A CA 1
ATOM 892 C C . LYS A 1 113 ? -16.403 2.469 5.999 1.00 97.19 113 LYS A C 1
ATOM 894 O O . LYS A 1 113 ? -17.460 2.937 5.584 1.00 97.19 113 LYS A O 1
ATOM 899 N N . LYS A 1 114 ? -16.333 1.305 6.647 1.00 96.31 114 LYS A N 1
ATOM 900 C CA . LYS A 1 114 ? -17.526 0.579 7.095 1.00 96.31 114 LYS A CA 1
ATOM 901 C C . LYS A 1 114 ? -18.172 1.313 8.272 1.00 96.31 114 LYS A C 1
ATOM 903 O O . LYS A 1 114 ? -17.460 1.831 9.136 1.00 96.31 114 LYS A O 1
ATOM 908 N N . ASN A 1 115 ? -19.503 1.367 8.252 1.00 78.12 115 ASN A N 1
ATOM 909 C CA . ASN A 1 115 ? -20.320 1.879 9.353 1.00 78.12 115 ASN A CA 1
ATOM 910 C C . ASN A 1 115 ? -20.368 0.874 10.502 1.00 78.12 115 ASN A C 1
ATOM 912 O O . ASN A 1 115 ? -20.421 -0.341 10.199 1.00 78.12 115 ASN A O 1
#

Radius of gyration: 13.23 Å; chains: 1; bounding box: 38×23×32 Å